Protein AF-A0A411AK18-F1 (afdb_monomer)

Organism: Klebsiella pneumoniae (NCBI:txid573)

Nearest PDB structures (foldseek):
  8k29-assembly1_A  TM=3.319E-01  e=8.795E+00  Vibrio phage ICP1_2004_A

Mean predicted aligned error: 3.14 Å

Solvent-accessible surface area (backbone atoms only — not comparable to full-atom values): 4134 Å² total; per-residue (Å²): 118,48,98,86,63,28,32,60,49,62,46,74,90,50,102,56,78,35,54,75,49,72,80,29,42,63,70,56,42,53,56,50,48,66,77,41,45,65,61,54,50,53,51,44,68,78,39,45,77,46,51,76,72,68,50,87,75,83,57,81,83,86,71,84,134

Foldseek 3Di:
DDPVQWDFDWDPVDPDIAGDFDTGHPVVRVVVCVVCVVLVVVVCVVCVVCVVVVHDDHDDDPDDD

Secondary structure (DSSP, 8-state):
--TTSEE--EE-SSSS-EE-S--EEHHHHHHHHHHTHHHHHHHHHHHHHHHHTT---PPPP-S--

Radius of gyration: 12.6 Å; Cα contacts (8 Å, |Δi|>4): 61; chains: 1; bounding box: 31×19×29 Å

Sequence (65 aa):
MYPDGTEQFADDETDTLLIYSPRLTEIELEAFCELNIEHYRTFHDANVKQLIRGDRVPLTPFWAE

Structure (mmCIF, N/CA/C/O backbone):
data_AF-A0A411AK18-F1
#
_entry.id   AF-A0A411AK18-F1
#
loop_
_atom_site.group_PDB
_atom_site.id
_atom_site.type_symbol
_atom_site.label_atom_id
_atom_site.label_alt_id
_atom_site.label_comp_id
_atom_site.label_asym_id
_atom_site.label_entity_id
_atom_site.label_seq_id
_atom_site.pdbx_PDB_ins_code
_atom_site.Cartn_x
_atom_site.Cartn_y
_atom_site.Cartn_z
_atom_site.occupancy
_atom_site.B_iso_or_equiv
_atom_site.auth_seq_id
_atom_site.auth_comp_id
_atom_site.auth_asym_id
_atom_site.auth_atom_id
_atom_site.pdbx_PDB_model_num
ATOM 1 N N . MET A 1 1 ? -9.829 9.034 1.066 1.00 81.81 1 MET A N 1
ATOM 2 C CA . MET A 1 1 ? -10.676 8.749 2.241 1.00 81.81 1 MET A CA 1
ATOM 3 C C . MET A 1 1 ? -12.052 8.260 1.805 1.00 81.81 1 MET A C 1
ATOM 5 O O . MET A 1 1 ? -12.674 8.878 0.944 1.00 81.81 1 MET A O 1
ATOM 9 N N . TYR A 1 2 ? -12.506 7.145 2.368 1.00 90.94 2 TYR A N 1
ATOM 10 C CA . TYR A 1 2 ? -13.837 6.577 2.163 1.00 90.94 2 TYR A CA 1
ATOM 11 C C . TYR A 1 2 ? -14.880 7.225 3.096 1.00 90.94 2 TYR A C 1
ATOM 13 O O . TYR A 1 2 ? -14.510 7.809 4.115 1.00 90.94 2 TYR A O 1
ATOM 21 N N . PRO A 1 3 ? -16.194 7.103 2.807 1.00 93.94 3 PRO A N 1
ATOM 22 C CA . PRO A 1 3 ? -17.245 7.715 3.630 1.00 93.94 3 PRO A CA 1
ATOM 23 C C . PRO A 1 3 ? -17.315 7.223 5.083 1.00 93.94 3 PRO A C 1
ATOM 25 O O . PRO A 1 3 ? -17.916 7.889 5.919 1.00 93.94 3 PRO A O 1
ATOM 28 N N . ASP A 1 4 ? -16.734 6.061 5.382 1.00 94.06 4 ASP A N 1
ATOM 29 C CA . ASP A 1 4 ? -16.662 5.481 6.728 1.00 94.06 4 ASP A CA 1
ATOM 30 C C . ASP A 1 4 ? -15.424 5.932 7.524 1.00 94.06 4 ASP A C 1
ATOM 32 O O . ASP A 1 4 ? -15.192 5.434 8.622 1.00 94.06 4 ASP A O 1
ATOM 36 N N . GLY A 1 5 ? -14.636 6.873 6.989 1.00 92.31 5 GLY A N 1
ATOM 37 C CA . GLY A 1 5 ? -13.439 7.406 7.644 1.00 92.31 5 GLY A CA 1
ATOM 38 C C . GLY A 1 5 ? -12.195 6.528 7.497 1.00 92.31 5 GLY A C 1
ATOM 39 O O . GLY A 1 5 ? -11.164 6.836 8.090 1.00 92.31 5 GLY A O 1
ATOM 40 N N . THR A 1 6 ? -12.268 5.451 6.712 1.00 96.38 6 THR A N 1
ATOM 41 C CA . THR A 1 6 ? -11.092 4.645 6.365 1.00 96.38 6 THR A CA 1
ATOM 42 C C . THR A 1 6 ? -10.363 5.202 5.144 1.00 96.38 6 THR A C 1
ATOM 44 O O . THR A 1 6 ? -10.910 5.946 4.323 1.00 96.38 6 THR A O 1
ATOM 47 N N . GLU A 1 7 ? -9.107 4.817 4.998 1.00 96.38 7 GLU A N 1
ATOM 48 C CA . GLU A 1 7 ? -8.192 5.200 3.943 1.00 96.38 7 GLU A CA 1
ATOM 49 C C . GLU A 1 7 ? -7.506 3.973 3.353 1.00 96.38 7 GLU A C 1
ATOM 51 O O . GLU A 1 7 ? -7.452 2.901 3.957 1.00 96.38 7 GLU A O 1
ATOM 56 N N . GLN A 1 8 ? -7.013 4.136 2.130 1.00 95.56 8 GLN A N 1
ATOM 57 C CA . GLN A 1 8 ? -6.282 3.111 1.410 1.00 95.56 8 GLN A CA 1
ATOM 58 C C . GLN A 1 8 ? -5.374 3.779 0.385 1.00 95.56 8 GLN A C 1
ATOM 60 O O . GLN A 1 8 ? -5.808 4.688 -0.325 1.00 95.56 8 GLN A O 1
ATOM 65 N N . PHE A 1 9 ? -4.139 3.303 0.281 1.00 95.31 9 PHE A N 1
ATOM 66 C CA . PHE A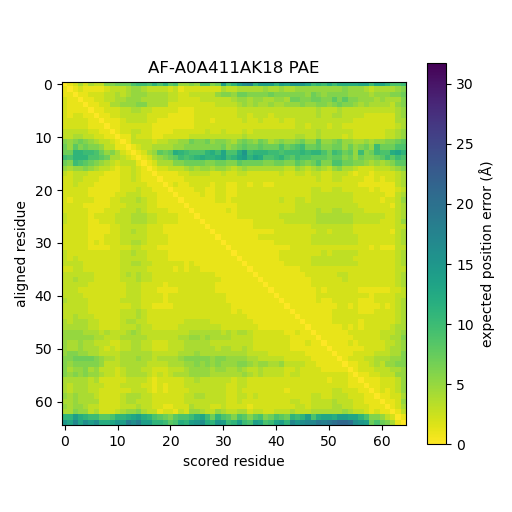 1 9 ? -3.253 3.668 -0.809 1.00 95.31 9 PHE A CA 1
ATOM 67 C C . PHE A 1 9 ? -3.577 2.816 -2.027 1.00 95.31 9 PHE A C 1
ATOM 69 O O . PHE A 1 9 ? -3.462 1.588 -2.003 1.00 95.31 9 PHE A O 1
ATOM 76 N N . ALA A 1 10 ? -3.984 3.491 -3.092 1.00 94.06 10 ALA A N 1
ATOM 77 C CA . ALA A 1 10 ? -4.278 2.891 -4.374 1.00 94.06 10 ALA A CA 1
ATOM 78 C C . ALA A 1 10 ? -3.872 3.844 -5.500 1.00 94.06 10 ALA A C 1
ATOM 80 O O . ALA A 1 10 ? -3.798 5.054 -5.296 1.00 94.06 10 ALA A O 1
ATOM 81 N N . ASP A 1 11 ? -3.619 3.280 -6.672 1.00 92.62 11 ASP A N 1
ATOM 82 C CA . ASP A 1 11 ? -3.517 4.013 -7.927 1.00 92.62 11 ASP A CA 1
ATOM 83 C C . ASP A 1 11 ? -4.735 3.659 -8.783 1.00 92.62 11 ASP A C 1
ATOM 85 O O . ASP A 1 11 ? -4.912 2.508 -9.200 1.00 92.62 11 ASP A O 1
ATOM 89 N N . ASP A 1 12 ? -5.601 4.652 -8.962 1.00 88.31 12 ASP A N 1
ATOM 90 C CA . ASP A 1 12 ? -6.846 4.597 -9.722 1.00 88.31 12 ASP A CA 1
ATOM 91 C C . ASP A 1 12 ? -6.730 5.273 -11.099 1.00 88.31 12 ASP A C 1
ATOM 93 O O . ASP A 1 12 ? -7.709 5.322 -11.842 1.00 88.31 12 ASP A O 1
ATOM 97 N N . GLU A 1 13 ? -5.539 5.754 -11.475 1.00 84.75 13 GLU A N 1
ATOM 98 C CA . GLU A 1 13 ? -5.293 6.416 -12.761 1.00 84.75 13 GLU A CA 1
ATOM 99 C C . GLU A 1 13 ? -5.033 5.422 -13.905 1.00 84.75 13 GLU A C 1
ATOM 101 O O . GLU A 1 13 ? -4.847 5.826 -15.055 1.00 84.75 13 GLU A O 1
ATOM 106 N N . THR A 1 14 ? -5.012 4.117 -13.619 1.00 78.75 14 THR A N 1
ATOM 107 C CA . THR A 1 14 ? -4.825 3.068 -14.630 1.00 78.75 14 THR A CA 1
ATOM 108 C C . THR A 1 14 ? -6.121 2.312 -14.921 1.00 78.75 14 THR A C 1
ATOM 110 O O . THR A 1 14 ? -7.064 2.336 -14.135 1.00 78.75 14 THR A O 1
ATOM 113 N N . ASP A 1 15 ? -6.157 1.566 -16.032 1.00 82.62 15 ASP A N 1
ATOM 114 C CA . ASP A 1 15 ? -7.288 0.685 -16.372 1.00 82.62 15 ASP A CA 1
ATOM 115 C C . ASP A 1 15 ? -7.558 -0.394 -15.301 1.00 82.62 15 ASP A C 1
ATOM 117 O O . ASP A 1 15 ? -8.612 -1.030 -15.301 1.00 82.62 15 ASP A O 1
ATOM 121 N N . THR A 1 16 ? -6.605 -0.643 -14.397 1.00 86.19 16 THR A N 1
ATOM 122 C CA . THR A 1 16 ? -6.736 -1.586 -13.282 1.00 86.19 16 THR A CA 1
ATOM 123 C C . THR A 1 16 ? -6.439 -0.885 -11.964 1.00 86.19 16 THR A C 1
ATOM 125 O O . THR A 1 16 ? -5.359 -0.346 -11.769 1.00 86.19 16 THR A O 1
ATOM 128 N N . LEU A 1 17 ? -7.363 -0.944 -11.011 1.00 90.81 17 LEU A N 1
ATOM 129 C CA . LEU A 1 17 ? -7.112 -0.404 -9.678 1.00 90.81 17 LEU A CA 1
ATOM 130 C C . LEU A 1 17 ? -5.938 -1.148 -9.017 1.00 90.81 17 LEU A C 1
ATOM 132 O O . LEU A 1 17 ? -6.044 -2.343 -8.730 1.00 90.81 17 LEU A O 1
ATOM 136 N N . LEU A 1 18 ? -4.825 -0.452 -8.777 1.00 95.06 18 LEU A N 1
ATOM 137 C CA . LEU A 1 18 ? -3.658 -1.024 -8.104 1.00 95.06 18 LEU A CA 1
ATOM 138 C C . LEU A 1 18 ? -3.718 -0.676 -6.623 1.00 95.06 18 LEU A C 1
ATOM 140 O O . LEU A 1 18 ? -3.732 0.496 -6.266 1.00 95.06 18 LEU A O 1
ATOM 144 N N . ILE A 1 19 ? -3.740 -1.685 -5.757 1.00 95.19 19 ILE A N 1
ATOM 145 C CA . ILE A 1 19 ? -3.841 -1.498 -4.308 1.00 95.19 19 ILE A CA 1
ATOM 146 C C .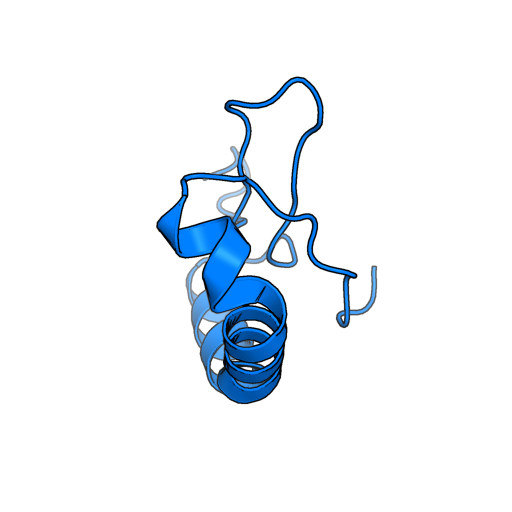 ILE A 1 19 ? -2.472 -1.689 -3.655 1.00 95.19 19 ILE A C 1
ATOM 148 O O . ILE A 1 19 ? -1.802 -2.695 -3.886 1.00 95.19 19 ILE A O 1
ATOM 152 N N . TYR A 1 20 ? -2.089 -0.750 -2.790 1.00 96.19 20 TYR A N 1
ATOM 153 C CA . TYR A 1 20 ? -0.809 -0.759 -2.080 1.00 96.19 20 TYR A CA 1
ATOM 154 C C . TYR A 1 20 ? -0.946 -0.859 -0.557 1.00 96.19 20 TYR A C 1
ATOM 156 O O . TYR A 1 20 ? 0.064 -0.989 0.131 1.00 96.19 20 TYR A O 1
ATOM 164 N N . SER A 1 21 ? -2.161 -0.827 -0.010 1.00 96.44 21 SER A N 1
ATOM 165 C CA . SER A 1 21 ? -2.408 -1.030 1.421 1.00 96.44 21 SER A CA 1
ATOM 166 C C . SER A 1 21 ? -3.766 -1.697 1.685 1.00 96.44 21 SER A C 1
ATOM 168 O O . SER A 1 21 ? -4.656 -1.649 0.825 1.00 96.44 21 SER A O 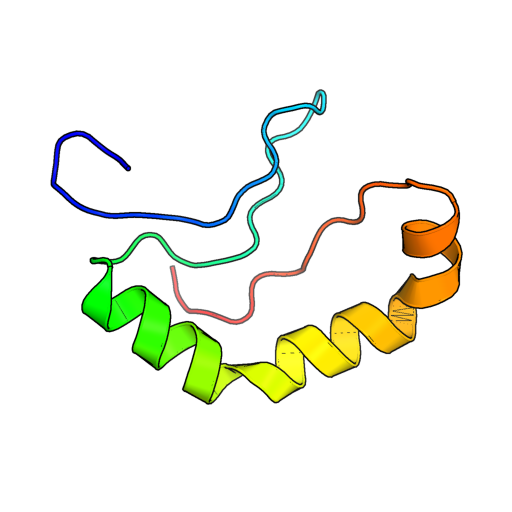1
ATOM 170 N N . PRO A 1 22 ? -3.990 -2.273 2.881 1.00 96.56 22 PRO A N 1
ATOM 171 C CA . PRO A 1 22 ? -5.341 -2.558 3.351 1.00 96.56 22 PRO A CA 1
ATOM 172 C C . PRO A 1 22 ? -6.146 -1.258 3.512 1.00 96.56 22 PRO A C 1
ATOM 174 O O . PRO A 1 22 ? -5.585 -0.158 3.554 1.00 96.56 22 PRO A O 1
ATOM 177 N N . ARG A 1 23 ? -7.471 -1.400 3.606 1.00 96.00 23 ARG A N 1
ATOM 178 C CA . ARG A 1 23 ? -8.387 -0.307 3.942 1.00 96.00 23 ARG A CA 1
ATOM 179 C C . ARG A 1 23 ? -8.538 -0.235 5.460 1.00 96.00 23 ARG A C 1
ATOM 181 O O . ARG A 1 23 ? -9.109 -1.143 6.053 1.00 96.00 23 ARG A O 1
ATOM 188 N N . LEU A 1 24 ? -8.018 0.821 6.073 1.00 96.69 24 LEU A N 1
ATOM 189 C CA . LEU A 1 24 ? -7.922 0.984 7.530 1.00 96.69 24 LEU A CA 1
ATOM 190 C C . LEU A 1 24 ? -8.233 2.425 7.930 1.00 96.69 24 LEU A C 1
ATOM 192 O O . LEU A 1 24 ? -8.278 3.293 7.068 1.00 96.69 24 LEU A O 1
ATOM 196 N N . THR A 1 25 ? -8.440 2.724 9.211 1.00 96.81 25 THR A N 1
ATOM 197 C CA . THR A 1 25 ? -8.441 4.135 9.647 1.00 96.81 25 THR A CA 1
ATOM 198 C C . THR A 1 25 ? -7.064 4.770 9.423 1.00 96.81 25 THR A C 1
ATOM 200 O O . THR A 1 25 ? -6.070 4.056 9.344 1.00 96.81 25 THR A O 1
ATOM 203 N N . GLU A 1 26 ? -6.979 6.100 9.342 1.00 95.69 26 GLU A N 1
ATOM 204 C CA . GLU A 1 26 ? -5.705 6.821 9.139 1.00 95.69 26 GLU A CA 1
ATOM 205 C C . GLU A 1 26 ? -4.613 6.376 10.135 1.00 95.69 26 GLU A C 1
ATOM 207 O O . GLU A 1 26 ? -3.505 6.035 9.731 1.00 95.69 26 GLU A O 1
ATOM 212 N N . ILE A 1 27 ? -4.962 6.272 11.423 1.00 96.75 27 ILE A N 1
ATOM 213 C CA . ILE A 1 27 ? -4.043 5.866 12.501 1.00 96.75 27 ILE A CA 1
ATOM 214 C C . ILE A 1 27 ? -3.567 4.416 12.320 1.00 96.75 27 ILE A C 1
ATOM 216 O O . ILE A 1 27 ? -2.389 4.106 12.498 1.00 96.75 27 ILE A O 1
ATOM 220 N N . GLU A 1 28 ? -4.479 3.505 11.983 1.00 97.06 28 GLU A N 1
ATOM 221 C CA . GLU A 1 28 ? -4.136 2.099 11.747 1.00 97.06 28 GLU A CA 1
ATOM 222 C C . GLU A 1 28 ? -3.319 1.927 10.463 1.00 97.06 28 GLU A C 1
ATOM 224 O O . GLU A 1 28 ? -2.427 1.081 10.415 1.00 97.06 28 GLU A O 1
ATOM 229 N N . LEU A 1 29 ? -3.602 2.733 9.436 1.00 97.06 29 LEU A N 1
ATOM 230 C CA . LEU A 1 29 ? -2.885 2.730 8.168 1.00 97.06 29 LEU A CA 1
ATOM 231 C C . LEU A 1 29 ? -1.449 3.235 8.342 1.00 97.06 29 LEU A C 1
ATOM 233 O O . LEU A 1 29 ? -0.528 2.627 7.800 1.00 97.06 29 LEU A O 1
ATOM 237 N N . GLU A 1 30 ? -1.245 4.292 9.130 1.00 97.19 30 GLU A N 1
ATOM 238 C CA . GLU A 1 30 ? 0.086 4.788 9.490 1.00 97.19 30 GLU A CA 1
ATOM 239 C C . GLU A 1 30 ? 0.898 3.697 10.201 1.00 97.19 30 GLU A C 1
ATOM 241 O O . GLU A 1 30 ? 1.964 3.304 9.719 1.00 97.19 30 GLU A O 1
ATOM 246 N N . ALA A 1 31 ? 0.347 3.113 11.270 1.00 97.88 31 ALA A N 1
ATOM 247 C CA . ALA A 1 31 ? 1.002 2.034 12.009 1.00 97.88 31 ALA A CA 1
ATOM 248 C C . ALA A 1 31 ? 1.287 0.806 11.123 1.00 97.88 31 ALA A C 1
ATOM 250 O O . ALA A 1 31 ? 2.349 0.188 11.220 1.00 97.88 31 ALA A O 1
ATOM 251 N N . PHE A 1 32 ? 0.361 0.453 10.228 1.00 97.44 32 PHE A N 1
ATOM 252 C CA . PHE A 1 32 ? 0.552 -0.630 9.267 1.00 97.44 32 PHE A CA 1
ATOM 253 C C . PHE A 1 32 ? 1.727 -0.349 8.322 1.00 97.44 32 PHE A C 1
ATOM 255 O O . PHE A 1 32 ? 2.573 -1.224 8.119 1.00 97.44 32 PHE A O 1
ATOM 262 N N . CYS A 1 33 ? 1.801 0.854 7.753 1.00 96.69 33 CYS A N 1
ATOM 263 C CA . CYS A 1 33 ? 2.873 1.243 6.842 1.00 96.69 33 CYS A CA 1
ATOM 264 C C . CYS A 1 33 ? 4.242 1.228 7.528 1.00 96.69 33 CYS A C 1
ATOM 266 O O . CYS A 1 33 ? 5.207 0.731 6.946 1.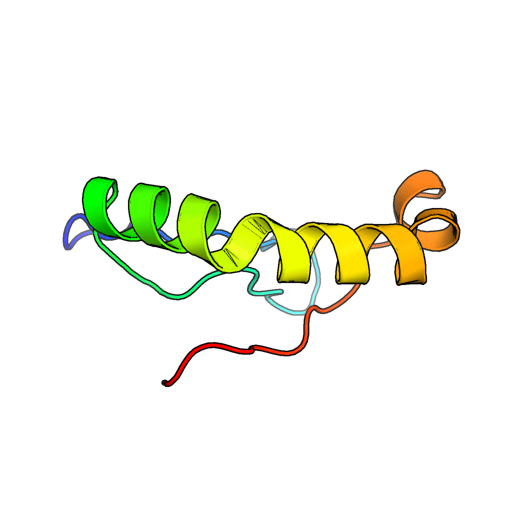00 96.69 33 CYS A O 1
ATOM 268 N N . GLU A 1 34 ? 4.327 1.708 8.771 1.00 97.62 34 GLU A N 1
ATOM 269 C CA . GLU A 1 34 ? 5.564 1.668 9.556 1.00 97.62 34 GLU A CA 1
ATOM 270 C C . GLU A 1 34 ? 6.038 0.233 9.809 1.00 97.62 34 GLU A C 1
ATOM 272 O O . GLU A 1 34 ? 7.203 -0.091 9.563 1.00 97.62 34 GLU A O 1
ATOM 277 N N . LEU A 1 35 ? 5.131 -0.652 10.235 1.00 98.00 35 LEU A N 1
ATOM 278 C CA . LEU A 1 35 ? 5.446 -2.057 10.512 1.00 98.00 35 LEU A CA 1
ATOM 279 C C . LEU A 1 35 ? 5.878 -2.831 9.259 1.00 98.00 35 LEU A C 1
ATOM 281 O O . LEU A 1 35 ? 6.651 -3.782 9.362 1.00 98.00 35 LEU A O 1
ATOM 285 N N . ASN A 1 36 ? 5.396 -2.426 8.082 1.00 97.44 36 ASN A N 1
ATOM 286 C CA . ASN A 1 36 ? 5.618 -3.130 6.820 1.00 97.44 36 ASN A CA 1
ATOM 287 C C . ASN A 1 36 ? 6.558 -2.392 5.858 1.00 97.44 36 ASN A C 1
ATOM 289 O O . AS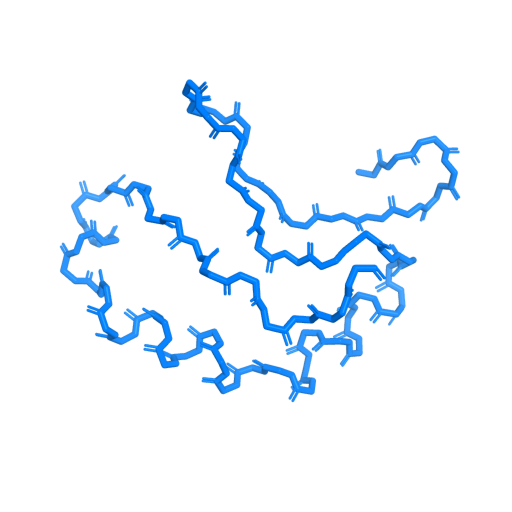N A 1 36 ? 6.653 -2.761 4.685 1.00 97.44 36 ASN A O 1
ATOM 293 N N . ILE A 1 37 ? 7.295 -1.382 6.333 1.00 96.94 37 ILE A N 1
ATOM 294 C CA . ILE A 1 37 ? 8.153 -0.547 5.480 1.00 96.94 37 ILE A CA 1
ATOM 295 C C . ILE A 1 37 ? 9.173 -1.363 4.669 1.00 96.94 37 ILE A C 1
ATOM 297 O O . ILE A 1 37 ? 9.479 -1.026 3.526 1.00 96.94 37 ILE A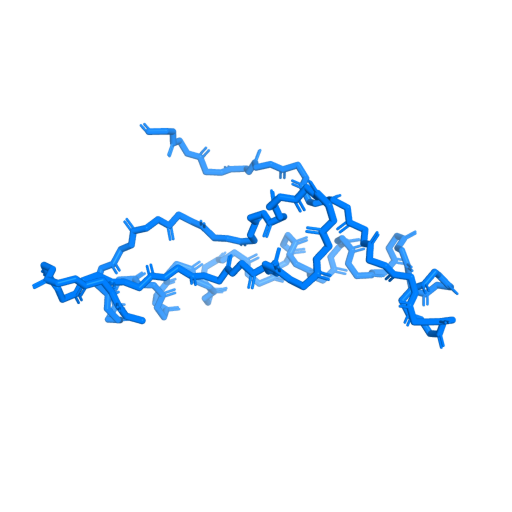 O 1
ATOM 301 N N . GLU A 1 38 ? 9.653 -2.481 5.215 1.00 98.00 38 GLU A N 1
ATOM 302 C CA . GLU A 1 38 ? 10.599 -3.375 4.538 1.00 98.00 38 GLU A CA 1
ATOM 303 C C . GLU A 1 38 ? 9.979 -4.120 3.344 1.00 98.00 38 GLU A C 1
ATOM 305 O O . GLU A 1 38 ? 10.665 -4.349 2.343 1.00 98.00 38 GLU A O 1
ATOM 310 N N . HIS A 1 39 ? 8.679 -4.439 3.385 1.00 97.00 39 HIS A N 1
ATOM 311 C CA . HIS A 1 39 ? 7.971 -5.000 2.229 1.00 97.00 39 HIS A CA 1
ATOM 312 C C . HIS A 1 39 ? 7.918 -3.987 1.083 1.00 97.00 39 HIS A C 1
ATOM 314 O O . HIS A 1 39 ? 8.225 -4.331 -0.061 1.00 97.00 39 HIS A O 1
ATOM 320 N N . TYR A 1 40 ? 7.618 -2.724 1.396 1.00 97.31 40 TYR A N 1
ATOM 321 C CA . TYR A 1 40 ? 7.608 -1.641 0.412 1.00 97.31 40 TYR A CA 1
ATOM 322 C C . TYR A 1 40 ? 8.997 -1.351 -0.156 1.00 97.31 40 TYR A C 1
ATOM 324 O O . TYR A 1 40 ? 9.134 -1.185 -1.366 1.00 97.31 40 TYR A O 1
ATOM 332 N N . ARG A 1 41 ? 10.041 -1.350 0.683 1.00 97.62 41 ARG A N 1
ATOM 333 C CA . ARG A 1 41 ? 11.437 -1.196 0.236 1.00 97.62 41 ARG A CA 1
ATOM 334 C C . ARG A 1 41 ? 11.862 -2.325 -0.693 1.00 97.62 41 ARG A C 1
ATOM 336 O O . ARG A 1 41 ? 12.359 -2.063 -1.782 1.00 97.62 41 ARG A O 1
ATOM 343 N N . THR A 1 42 ? 11.590 -3.570 -0.311 1.00 97.88 42 THR A N 1
ATOM 344 C CA . THR A 1 42 ? 11.910 -4.743 -1.138 1.00 97.88 42 THR A CA 1
ATOM 345 C C . THR A 1 42 ? 11.194 -4.680 -2.487 1.00 97.88 42 THR A C 1
ATOM 347 O O . THR A 1 42 ? 11.804 -4.922 -3.530 1.00 97.88 42 THR A O 1
ATOM 350 N N . PHE A 1 43 ? 9.908 -4.317 -2.486 1.00 97.44 43 PHE A N 1
ATOM 351 C CA . PHE A 1 43 ? 9.143 -4.123 -3.713 1.00 97.44 43 PHE A CA 1
ATOM 352 C C . PHE A 1 43 ? 9.722 -3.000 -4.580 1.00 97.44 43 PHE A C 1
ATOM 354 O O . PHE A 1 43 ? 9.897 -3.185 -5.786 1.00 97.44 43 PHE A O 1
ATOM 361 N N . HIS A 1 44 ? 10.040 -1.855 -3.976 1.00 96.81 44 HIS A N 1
ATOM 362 C CA . HIS A 1 44 ? 10.648 -0.727 -4.668 1.00 96.81 44 HIS A CA 1
ATOM 363 C C . HIS A 1 44 ? 11.967 -1.137 -5.331 1.00 96.81 44 HIS A C 1
ATOM 365 O O . HIS A 1 44 ? 12.139 -0.933 -6.530 1.00 96.81 44 HIS A O 1
ATOM 371 N N . ASP A 1 45 ? 12.869 -1.778 -4.592 1.00 97.94 45 ASP A N 1
ATOM 372 C CA . ASP A 1 45 ? 14.195 -2.146 -5.088 1.00 97.94 45 ASP A CA 1
ATOM 373 C C . ASP A 1 45 ? 14.122 -3.177 -6.220 1.00 97.94 45 ASP A C 1
ATOM 375 O O . ASP A 1 45 ? 14.846 -3.068 -7.214 1.00 97.94 45 ASP A O 1
ATOM 379 N N . ALA A 1 46 ? 13.188 -4.128 -6.130 1.00 97.75 46 ALA A N 1
ATOM 380 C CA . ALA A 1 46 ? 12.927 -5.092 -7.195 1.00 97.75 46 ALA A CA 1
ATOM 381 C C . ALA A 1 46 ? 12.396 -4.432 -8.484 1.00 97.75 46 ALA A C 1
ATOM 383 O O . ALA A 1 46 ? 12.627 -4.946 -9.581 1.00 97.75 46 ALA A O 1
ATOM 384 N N . ASN A 1 47 ? 11.715 -3.286 -8.374 1.00 97.38 47 ASN A N 1
ATOM 385 C CA . ASN A 1 47 ? 10.993 -2.649 -9.478 1.00 97.38 47 ASN A CA 1
ATOM 386 C C . ASN A 1 47 ? 11.526 -1.265 -9.878 1.00 97.38 47 ASN A C 1
ATOM 388 O O . ASN A 1 47 ? 10.996 -0.656 -10.807 1.00 97.38 47 ASN A O 1
ATOM 392 N N . VAL A 1 48 ? 12.610 -0.789 -9.261 1.00 96.75 48 VAL A N 1
ATOM 393 C CA . VAL A 1 48 ? 13.124 0.588 -9.384 1.00 96.75 48 VAL A CA 1
ATOM 394 C C . VAL A 1 48 ? 13.295 1.060 -10.832 1.00 96.75 48 VAL A C 1
ATOM 396 O O . VAL A 1 48 ? 12.991 2.202 -11.165 1.00 96.75 48 VAL A O 1
ATOM 399 N N . LYS A 1 49 ? 13.716 0.172 -11.742 1.00 97.38 49 LYS A N 1
ATOM 400 C CA . LYS A 1 49 ? 13.894 0.502 -13.167 1.00 97.38 49 LYS A CA 1
ATOM 401 C C . LYS A 1 49 ? 12.580 0.837 -13.878 1.00 97.38 49 LYS A C 1
ATOM 403 O O . LYS A 1 49 ? 12.599 1.668 -14.779 1.00 9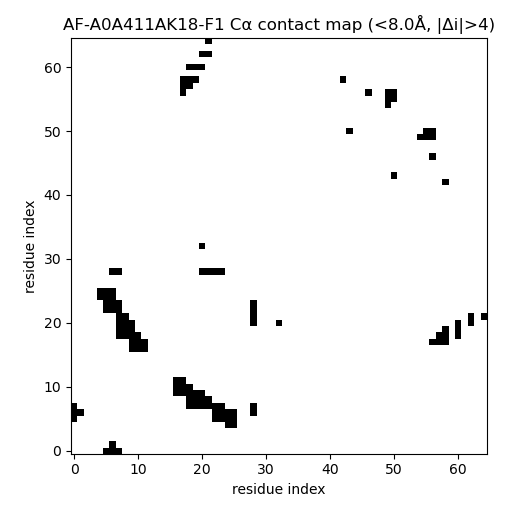7.38 49 LYS A O 1
ATOM 408 N N . GLN A 1 50 ? 11.491 0.166 -13.511 1.00 96.19 50 GLN A N 1
ATOM 409 C CA . GLN A 1 50 ? 10.150 0.387 -14.063 1.00 96.19 50 GLN A CA 1
ATOM 410 C C . GLN A 1 50 ? 9.558 1.663 -13.459 1.00 96.19 50 GLN A C 1
ATOM 412 O O . GLN A 1 50 ? 9.141 2.563 -14.183 1.00 96.19 50 GLN A O 1
ATOM 417 N N . LEU A 1 51 ? 9.668 1.812 -12.135 1.00 93.88 51 LEU A N 1
ATOM 418 C CA . LEU A 1 51 ? 9.180 2.994 -11.420 1.00 93.88 51 LEU A CA 1
ATOM 419 C C . LEU A 1 51 ? 9.828 4.293 -11.937 1.00 93.88 51 LEU A C 1
ATOM 421 O O . LEU A 1 51 ? 9.131 5.274 -12.178 1.00 93.88 51 LEU A O 1
ATOM 425 N N . ILE A 1 52 ? 11.142 4.295 -12.205 1.00 94.69 52 ILE A N 1
ATOM 426 C CA . ILE A 1 52 ? 11.854 5.456 -12.782 1.00 94.69 52 ILE A CA 1
ATOM 427 C C . ILE A 1 52 ? 11.348 5.814 -14.189 1.00 94.69 52 ILE A C 1
ATOM 429 O O . ILE A 1 52 ? 11.407 6.977 -14.585 1.00 94.69 52 ILE A O 1
ATOM 433 N N . ARG A 1 53 ? 10.852 4.840 -14.960 1.00 95.44 53 ARG A N 1
ATOM 434 C CA . ARG A 1 53 ? 10.266 5.078 -16.291 1.00 95.44 53 ARG A CA 1
ATOM 435 C C . ARG A 1 53 ? 8.841 5.624 -16.223 1.00 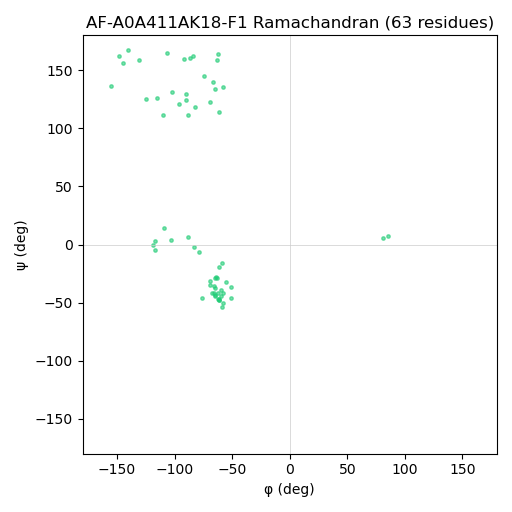95.44 53 ARG A C 1
ATOM 437 O O . ARG A 1 53 ? 8.302 5.998 -17.258 1.00 95.44 53 ARG A O 1
ATOM 444 N N . GLY A 1 54 ? 8.266 5.699 -15.023 1.00 90.94 54 GLY A N 1
ATOM 445 C CA . GLY A 1 54 ? 6.877 6.074 -14.799 1.00 90.94 54 GLY A CA 1
ATOM 446 C C . GLY A 1 54 ? 5.902 4.902 -14.909 1.00 90.94 54 GLY A C 1
ATOM 447 O O . GLY A 1 54 ? 4.698 5.135 -14.849 1.00 90.94 54 GLY A O 1
ATOM 448 N N . ASP A 1 55 ? 6.393 3.665 -15.042 1.00 92.62 55 ASP A N 1
ATOM 449 C CA . ASP A 1 55 ? 5.530 2.486 -15.102 1.00 92.62 55 ASP A CA 1
ATOM 450 C C . ASP A 1 55 ? 4.829 2.281 -13.749 1.00 92.62 55 ASP A C 1
ATOM 452 O O . ASP A 1 55 ? 5.436 2.426 -12.681 1.00 92.62 55 ASP A O 1
ATOM 456 N N . ARG A 1 56 ? 3.549 1.905 -13.793 1.00 92.31 56 ARG A N 1
ATOM 457 C CA . ARG A 1 56 ? 2.790 1.476 -12.615 1.00 92.31 56 ARG A CA 1
ATOM 458 C C . ARG A 1 56 ? 2.931 -0.030 -12.454 1.00 92.31 56 ARG A C 1
ATOM 460 O O . ARG A 1 56 ? 2.644 -0.781 -13.384 1.00 92.31 56 ARG A O 1
ATOM 467 N N . VAL A 1 57 ? 3.399 -0.472 -11.290 1.00 94.44 57 VAL A N 1
ATOM 468 C CA . VAL A 1 57 ? 3.701 -1.885 -11.038 1.00 94.44 57 VAL A CA 1
ATOM 469 C C . VAL A 1 57 ? 2.756 -2.415 -9.961 1.00 94.44 57 VAL A C 1
ATOM 471 O O . VAL A 1 57 ? 2.706 -1.830 -8.880 1.00 94.44 57 VAL A O 1
ATOM 474 N N . PRO A 1 58 ? 2.025 -3.516 -10.211 1.00 94.44 58 PRO A N 1
ATOM 475 C CA . PRO A 1 58 ? 1.158 -4.107 -9.202 1.00 94.44 58 PRO A CA 1
ATOM 476 C C . PRO A 1 58 ? 1.979 -4.647 -8.028 1.00 94.44 58 PRO A C 1
ATOM 478 O O . PRO A 1 58 ? 2.966 -5.362 -8.218 1.00 94.44 58 PRO A O 1
ATOM 481 N N . LEU A 1 59 ? 1.539 -4.334 -6.811 1.00 94.81 59 LEU A N 1
ATOM 482 C CA . LEU A 1 59 ? 2.062 -4.920 -5.584 1.00 94.81 59 LEU A CA 1
ATOM 483 C C . LEU A 1 59 ? 1.254 -6.171 -5.237 1.00 94.81 59 LEU A C 1
ATOM 485 O O . LEU A 1 59 ? 0.028 -6.125 -5.171 1.00 94.81 59 LEU A O 1
ATOM 489 N N . THR A 1 60 ? 1.936 -7.283 -4.975 1.00 93.88 60 THR A N 1
ATOM 490 C CA . THR A 1 60 ? 1.282 -8.457 -4.392 1.00 93.88 60 THR A CA 1
ATOM 491 C C . THR A 1 60 ? 0.886 -8.136 -2.948 1.00 93.88 60 THR A C 1
ATOM 493 O O . THR A 1 60 ? 1.779 -7.813 -2.156 1.00 93.88 60 THR A O 1
ATOM 496 N N . PRO A 1 61 ? -0.402 -8.243 -2.575 1.00 94.25 61 PRO A N 1
ATOM 497 C CA . PRO A 1 61 ? -0.826 -8.039 -1.197 1.00 94.25 61 PRO A CA 1
ATOM 498 C C . PRO A 1 61 ? -0.103 -9.000 -0.251 1.00 94.25 61 PRO A C 1
ATOM 500 O O .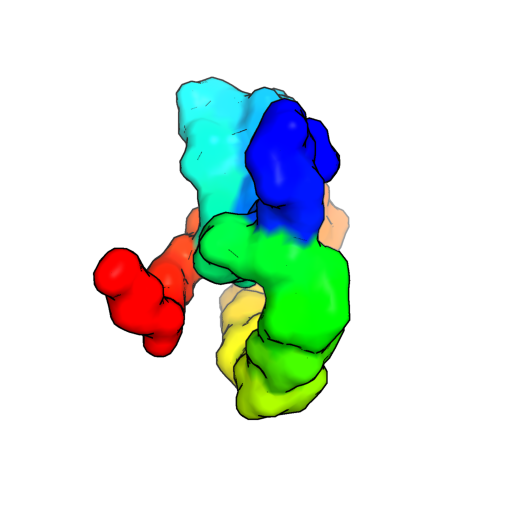 PRO A 1 61 ? 0.023 -10.192 -0.531 1.00 94.25 61 PRO A O 1
ATOM 503 N N . PHE A 1 62 ? 0.371 -8.474 0.872 1.00 94.31 62 PHE A N 1
ATOM 504 C CA . PHE A 1 62 ? 1.027 -9.248 1.935 1.00 94.31 62 PHE A CA 1
ATOM 505 C C . PHE A 1 62 ? 0.276 -9.161 3.272 1.00 94.31 62 PHE A C 1
ATOM 507 O O . PHE A 1 62 ? 0.693 -9.758 4.262 1.00 94.31 62 PHE A O 1
ATOM 514 N N . TRP A 1 63 ? -0.825 -8.412 3.305 1.00 94.25 63 TRP A N 1
ATOM 515 C CA . TRP A 1 63 ? -1.760 -8.342 4.421 1.00 94.25 63 TRP A CA 1
ATOM 516 C C . TRP A 1 63 ? -2.882 -9.373 4.249 1.00 94.25 63 TRP A C 1
ATOM 518 O O . TRP A 1 63 ? -3.124 -9.863 3.146 1.00 94.25 63 TRP A O 1
ATOM 528 N N . ALA A 1 64 ? -3.552 -9.712 5.350 1.00 78.12 64 ALA A N 1
ATOM 529 C CA . ALA A 1 64 ? -4.764 -10.524 5.307 1.00 78.12 64 ALA A CA 1
ATOM 530 C C . ALA A 1 64 ? -5.951 -9.691 4.787 1.00 78.12 64 ALA A C 1
ATOM 532 O O . ALA A 1 64 ? -6.012 -8.490 5.059 1.00 78.12 64 ALA A O 1
ATOM 533 N N . GLU A 1 65 ? -6.850 -10.333 4.036 1.00 58.72 65 GLU A N 1
ATOM 534 C CA . GLU A 1 65 ? -8.118 -9.749 3.560 1.00 58.72 65 GLU A CA 1
ATOM 535 C C . GLU A 1 65 ? -9.139 -9.539 4.685 1.00 58.72 65 GLU A C 1
ATOM 537 O O . GLU A 1 65 ? -9.211 -10.398 5.598 1.00 58.72 65 GLU A O 1
#

pLDDT: mean 93.72, std 6.26, range [58.72, 98.0]